Protein AF-A0A522KDP3-F1 (afdb_monomer_lite)

Foldseek 3Di:
DDDDDDDDDDDDPPPPDPPDPDDQDPFDWDWDQDPVRFIKIWGDSDLFWIWIAGPNDTDIWGWDDDPDDTWTDDDDDID

pLDDT: mean 85.73, std 15.58, range [46.25, 98.5]

Sequence (79 aa):
MKPPRTLLIIPALLLAGCQTPAPGMTAKTFSYRCDDGRSVQASYPDADTAVLTLDGHAHRLHIARSADGARYVGDTWQW

Radius of gyration: 24.05 Å; chains: 1; bounding box: 70×44×43 Å

Secondary structure (DSSP, 8-state):
-------------------PPPP---PPEEEEE-TTS-EEEEEEEETTEEEEEETTEEEEEEEE--SSS-EEEETTEE-

Structure (mmCIF, N/CA/C/O backbone):
data_AF-A0A522KDP3-F1
#
_entry.id   AF-A0A522KDP3-F1
#
loop_
_atom_site.group_PDB
_atom_site.id
_atom_site.type_symbol
_atom_site.label_atom_id
_atom_site.label_alt_id
_atom_site.label_comp_id
_atom_site.label_asym_id
_atom_site.label_entity_id
_atom_site.label_seq_id
_atom_site.pdbx_PDB_ins_code
_atom_site.Cartn_x
_atom_site.Cartn_y
_atom_site.Cartn_z
_atom_site.occupancy
_atom_site.B_iso_or_equiv
_atom_site.auth_seq_id
_atom_site.auth_comp_id
_atom_site.auth_asym_id
_atom_site.auth_atom_id
_atom_site.pdbx_PDB_model_num
ATOM 1 N N . MET A 1 1 ? 52.793 -36.607 -31.033 1.00 46.25 1 MET A N 1
ATOM 2 C CA . MET A 1 1 ? 53.301 -35.849 -29.867 1.00 46.25 1 MET A CA 1
ATOM 3 C C . MET A 1 1 ? 52.340 -34.685 -29.631 1.00 46.25 1 MET A C 1
ATOM 5 O O . MET A 1 1 ? 52.154 -33.899 -30.548 1.00 46.25 1 MET A O 1
ATOM 9 N N . LYS A 1 2 ? 51.614 -34.661 -28.504 1.00 50.47 2 LYS A N 1
ATOM 10 C CA . LYS A 1 2 ? 50.494 -33.735 -28.217 1.00 50.47 2 LYS A CA 1
ATOM 11 C C . LYS A 1 2 ? 50.912 -32.784 -27.084 1.00 50.47 2 LYS A C 1
ATOM 13 O O . LYS A 1 2 ? 51.463 -33.294 -26.109 1.00 50.47 2 LYS A O 1
ATOM 18 N N . PRO A 1 3 ? 50.718 -31.455 -27.190 1.00 56.59 3 PRO A N 1
ATOM 19 C CA . PRO A 1 3 ? 51.235 -30.527 -26.190 1.00 56.59 3 PRO A CA 1
ATOM 20 C C . PRO A 1 3 ? 50.443 -30.627 -24.873 1.00 56.59 3 PRO A C 1
ATOM 22 O O . PRO A 1 3 ? 49.245 -30.936 -24.898 1.00 56.59 3 PRO A O 1
ATOM 25 N N . PRO A 1 4 ? 51.102 -30.392 -23.725 1.00 58.44 4 PRO A N 1
ATOM 26 C CA . PRO A 1 4 ? 50.500 -30.551 -22.410 1.00 58.44 4 PRO A CA 1
ATOM 27 C C . PRO A 1 4 ? 49.483 -29.436 -22.131 1.00 58.44 4 PRO A C 1
ATOM 29 O O . PRO A 1 4 ? 49.732 -28.256 -22.370 1.00 58.44 4 PRO A O 1
ATOM 32 N N . ARG A 1 5 ? 48.313 -29.829 -21.615 1.00 65.88 5 ARG A N 1
ATOM 33 C CA . ARG A 1 5 ? 47.266 -28.926 -21.121 1.00 65.88 5 ARG A CA 1
ATOM 34 C C . ARG A 1 5 ? 47.729 -28.291 -19.807 1.00 65.88 5 ARG A C 1
ATOM 36 O O . ARG A 1 5 ? 47.553 -28.878 -18.743 1.00 65.88 5 ARG A O 1
ATOM 43 N N . THR A 1 6 ? 48.309 -27.100 -19.891 1.00 65.50 6 THR A N 1
ATOM 44 C CA . THR A 1 6 ? 48.611 -26.250 -18.734 1.00 65.50 6 THR A CA 1
ATOM 45 C C . THR A 1 6 ? 47.305 -25.720 -18.138 1.00 65.50 6 THR A C 1
ATOM 47 O O . THR A 1 6 ? 46.603 -24.928 -18.763 1.00 65.50 6 THR A O 1
ATOM 50 N N . LEU A 1 7 ? 46.963 -26.192 -16.938 1.00 64.50 7 LEU A N 1
ATOM 51 C CA . LEU A 1 7 ? 45.825 -25.724 -16.149 1.00 64.50 7 LEU A CA 1
ATOM 52 C C . LEU A 1 7 ? 46.216 -24.403 -15.465 1.00 64.50 7 LEU A C 1
ATOM 54 O O . LEU A 1 7 ? 47.009 -24.397 -14.527 1.00 64.50 7 LEU A O 1
ATOM 58 N N . LEU A 1 8 ? 45.699 -23.282 -15.968 1.00 61.91 8 LEU A N 1
ATOM 59 C CA . LEU A 1 8 ? 45.922 -21.953 -15.400 1.00 61.91 8 LEU A CA 1
ATOM 60 C C . LEU A 1 8 ? 44.972 -21.764 -14.205 1.00 61.91 8 LEU A C 1
ATOM 62 O O . LEU A 1 8 ? 43.763 -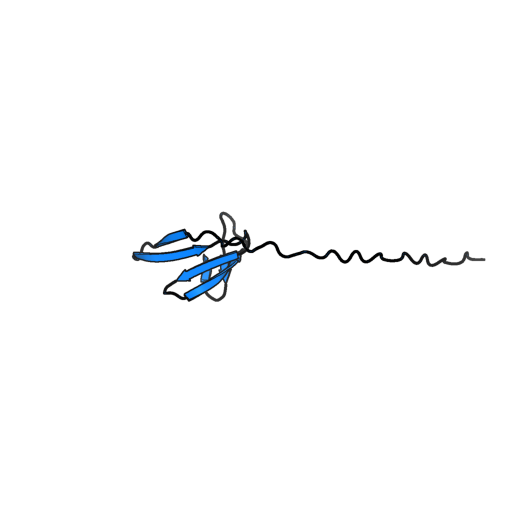21.625 -14.384 1.00 61.91 8 LEU A O 1
ATOM 66 N N . ILE A 1 9 ? 45.506 -21.810 -12.984 1.00 63.50 9 ILE A N 1
ATOM 67 C CA . ILE A 1 9 ? 44.742 -21.558 -11.755 1.00 63.50 9 ILE A CA 1
ATOM 68 C C . ILE A 1 9 ? 44.684 -20.041 -11.550 1.00 63.50 9 ILE A C 1
ATOM 70 O O . ILE A 1 9 ? 45.682 -19.418 -11.195 1.00 63.50 9 ILE A O 1
ATOM 74 N N . ILE A 1 10 ? 43.519 -19.447 -11.806 1.00 69.25 10 ILE A N 1
ATOM 75 C CA . ILE A 1 10 ? 43.234 -18.041 -11.502 1.00 69.25 10 ILE A CA 1
ATOM 76 C C . ILE A 1 10 ? 42.814 -17.971 -10.026 1.00 69.25 10 ILE A C 1
ATOM 78 O O . ILE A 1 10 ? 41.819 -18.605 -9.664 1.00 69.25 10 ILE A O 1
ATOM 82 N N . PRO A 1 11 ? 43.527 -17.238 -9.154 1.00 61.25 11 PRO A N 1
ATOM 83 C CA . PRO A 1 11 ? 43.099 -17.068 -7.776 1.00 61.25 11 PRO A CA 1
ATOM 84 C C . PRO A 1 11 ? 41.900 -16.115 -7.758 1.00 61.25 11 PRO A C 1
ATOM 86 O O . PRO A 1 11 ? 42.009 -14.946 -8.126 1.00 61.25 11 PRO A O 1
ATOM 89 N N . ALA A 1 12 ? 40.737 -16.623 -7.351 1.00 65.56 12 ALA A N 1
ATOM 90 C CA . ALA A 1 12 ? 39.561 -15.804 -7.101 1.00 65.56 12 ALA A CA 1
ATOM 91 C C . ALA A 1 12 ? 39.806 -14.961 -5.839 1.00 65.56 12 ALA A C 1
ATOM 93 O O . ALA A 1 12 ? 39.721 -15.453 -4.714 1.00 65.56 12 ALA A O 1
ATOM 94 N N . LEU A 1 13 ? 40.156 -13.691 -6.039 1.00 67.00 13 LEU A N 1
ATOM 95 C CA . LEU A 1 13 ? 40.263 -12.697 -4.979 1.00 67.00 13 LEU A CA 1
ATOM 96 C C . LEU A 1 13 ? 38.843 -12.381 -4.483 1.00 67.00 13 LEU A C 1
ATOM 98 O O . LEU A 1 13 ? 38.097 -11.640 -5.120 1.00 67.00 13 LEU A O 1
ATOM 102 N N . LEU A 1 14 ? 38.444 -12.998 -3.372 1.00 68.38 14 LEU A N 1
ATOM 103 C CA . LEU A 1 14 ? 37.165 -12.740 -2.713 1.00 68.38 14 LEU A CA 1
ATOM 104 C C . LEU A 1 14 ? 37.226 -11.362 -2.041 1.00 68.38 14 LEU A C 1
ATOM 106 O O . LEU A 1 14 ? 37.687 -11.233 -0.908 1.00 68.38 14 LEU A O 1
ATOM 110 N N . LEU A 1 15 ? 36.771 -10.318 -2.739 1.00 64.00 15 LEU A N 1
ATOM 111 C CA . LEU A 1 15 ? 36.463 -9.037 -2.107 1.00 64.00 15 LEU A CA 1
ATOM 112 C C . LEU A 1 15 ? 35.211 -9.220 -1.239 1.00 64.00 15 LEU A C 1
ATOM 114 O O . LEU A 1 15 ? 34.084 -9.092 -1.712 1.00 64.00 15 LEU A O 1
ATOM 118 N N . ALA A 1 16 ? 35.415 -9.524 0.041 1.00 71.88 16 ALA A N 1
ATOM 119 C CA . ALA A 1 16 ? 34.380 -9.412 1.060 1.00 71.88 16 ALA A CA 1
ATOM 120 C C . ALA A 1 16 ? 34.111 -7.921 1.321 1.00 71.88 16 ALA A C 1
ATOM 122 O O . ALA A 1 16 ? 34.734 -7.297 2.179 1.00 71.88 16 ALA A O 1
ATOM 123 N N . GLY A 1 17 ? 33.224 -7.321 0.528 1.00 71.31 17 GLY A N 1
ATOM 124 C CA . GLY A 1 17 ? 32.670 -6.009 0.841 1.00 71.31 17 GLY A CA 1
ATOM 125 C C . GLY A 1 17 ? 31.753 -6.126 2.057 1.00 71.31 17 GLY A C 1
ATOM 126 O O . GLY A 1 17 ? 30.796 -6.892 2.031 1.00 71.31 17 GLY A O 1
ATOM 12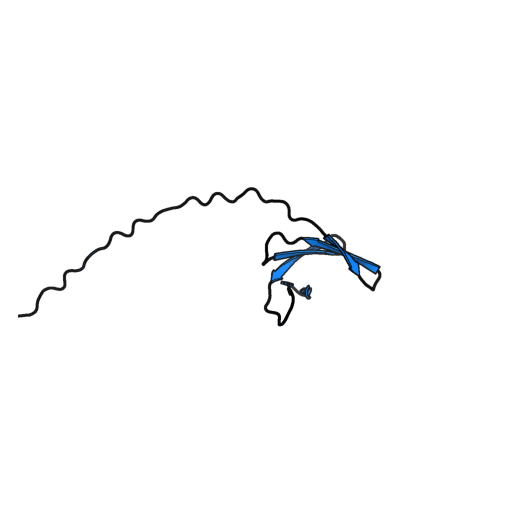7 N N . CYS A 1 18 ? 32.028 -5.384 3.128 1.00 68.62 18 CYS A N 1
ATOM 128 C CA . CYS A 1 18 ? 31.043 -5.161 4.182 1.00 68.62 18 CYS A CA 1
ATOM 129 C C . CYS A 1 18 ? 30.017 -4.144 3.669 1.00 68.62 18 CYS A C 1
ATOM 131 O O . CYS A 1 18 ? 30.269 -2.941 3.723 1.00 68.62 18 CYS A O 1
ATOM 133 N N . GLN A 1 19 ? 28.862 -4.596 3.174 1.00 73.12 19 GLN A N 1
ATOM 134 C CA . GLN A 1 19 ? 27.715 -3.701 3.041 1.00 73.12 19 GLN A CA 1
ATOM 135 C C . GLN A 1 19 ? 27.140 -3.398 4.432 1.00 73.12 19 GLN A C 1
ATOM 137 O O . GLN A 1 19 ? 26.451 -4.218 5.034 1.00 73.12 19 GLN A O 1
ATOM 142 N N . THR A 1 20 ? 27.430 -2.214 4.969 1.00 72.00 20 THR A N 1
ATOM 143 C CA . THR A 1 20 ? 26.719 -1.713 6.150 1.00 72.00 20 THR A CA 1
ATOM 144 C C . THR A 1 20 ? 25.284 -1.387 5.726 1.00 72.00 20 THR A C 1
ATOM 146 O O . THR A 1 20 ? 25.115 -0.561 4.824 1.00 72.00 20 THR A O 1
ATOM 149 N N . PRO A 1 21 ? 24.243 -2.009 6.314 1.00 60.66 21 PRO A N 1
ATOM 150 C CA . PRO A 1 21 ? 22.870 -1.622 6.022 1.00 60.66 21 PRO A CA 1
ATOM 151 C C . PRO A 1 21 ? 22.686 -0.152 6.404 1.00 60.66 21 PRO A C 1
ATOM 153 O O . PRO A 1 21 ? 23.034 0.263 7.512 1.00 60.66 21 PRO A O 1
ATOM 156 N N . ALA A 1 22 ? 22.192 0.648 5.460 1.00 68.00 22 ALA A N 1
ATOM 157 C CA . ALA A 1 22 ? 21.893 2.049 5.715 1.00 68.00 22 ALA A CA 1
ATOM 158 C C . ALA A 1 22 ? 20.881 2.161 6.874 1.00 68.00 22 ALA A C 1
ATOM 160 O O . ALA A 1 22 ? 20.011 1.291 6.999 1.00 68.00 22 ALA A O 1
ATOM 161 N N . PRO A 1 23 ? 20.963 3.210 7.716 1.00 58.06 23 PRO A N 1
ATOM 162 C CA . PRO A 1 23 ? 19.944 3.474 8.723 1.00 58.06 23 PRO A CA 1
ATOM 163 C C . PRO A 1 23 ? 18.576 3.505 8.044 1.00 58.06 23 PRO A C 1
ATOM 165 O O . PRO A 1 23 ? 18.390 4.235 7.068 1.00 58.06 23 PRO A O 1
ATOM 168 N N . GLY A 1 24 ? 17.644 2.682 8.526 1.00 61.25 24 GLY A N 1
ATOM 169 C CA . GLY A 1 24 ? 16.313 2.580 7.942 1.00 61.25 24 GLY A CA 1
ATOM 170 C C . GLY A 1 24 ? 15.610 3.928 8.022 1.00 61.25 24 GLY A C 1
ATOM 171 O O . GLY A 1 24 ? 15.209 4.352 9.104 1.00 61.25 24 GLY A O 1
ATOM 172 N N . MET A 1 25 ? 15.472 4.619 6.889 1.00 64.75 25 MET A N 1
ATOM 173 C CA . MET A 1 25 ? 14.547 5.742 6.799 1.00 64.75 25 MET A CA 1
ATOM 174 C C . MET A 1 25 ? 13.155 5.177 7.050 1.00 64.75 25 MET A C 1
ATOM 176 O O . MET A 1 25 ? 12.685 4.329 6.292 1.00 64.75 25 MET A O 1
ATOM 180 N N . THR A 1 26 ? 12.506 5.610 8.130 1.00 74.06 26 THR A N 1
ATOM 181 C CA . THR A 1 26 ? 11.108 5.257 8.371 1.00 74.06 26 THR A CA 1
ATOM 182 C C . THR A 1 26 ? 10.300 5.726 7.170 1.00 74.06 26 THR A C 1
ATOM 184 O O . THR A 1 26 ? 10.249 6.922 6.874 1.00 74.06 26 THR A O 1
ATOM 187 N N . ALA A 1 27 ? 9.712 4.772 6.452 1.00 87.62 27 ALA A N 1
ATOM 188 C CA . ALA A 1 27 ? 8.910 5.047 5.276 1.00 87.62 27 ALA A CA 1
ATOM 189 C C . ALA A 1 27 ? 7.781 6.021 5.629 1.00 87.62 27 ALA A C 1
ATOM 191 O O . ALA A 1 27 ? 7.141 5.890 6.675 1.00 87.62 27 ALA A O 1
ATOM 192 N N . LYS A 1 28 ? 7.518 6.995 4.754 1.00 95.12 28 LYS A N 1
ATOM 193 C CA . LYS A 1 28 ? 6.374 7.891 4.929 1.00 95.12 28 LYS A CA 1
ATOM 194 C C . LYS A 1 28 ? 5.081 7.071 4.902 1.00 95.12 28 LYS A C 1
ATOM 196 O O . LYS A 1 28 ? 4.869 6.278 3.984 1.00 95.12 28 LYS A O 1
ATOM 201 N N . THR A 1 29 ? 4.206 7.327 5.870 1.00 96.69 29 THR A N 1
ATOM 202 C CA . THR A 1 29 ? 2.855 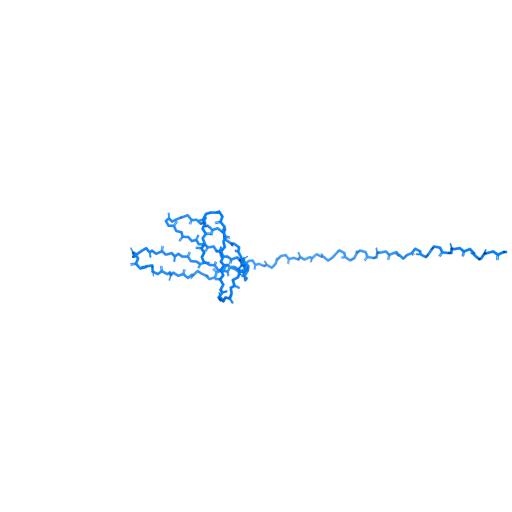6.763 5.911 1.00 96.69 29 THR A CA 1
ATOM 203 C C . THR A 1 29 ? 1.859 7.705 5.241 1.00 96.69 29 THR A C 1
ATOM 205 O O . THR A 1 29 ? 1.880 8.920 5.455 1.00 96.69 29 THR A O 1
ATOM 208 N N . PHE A 1 30 ? 0.973 7.134 4.435 1.00 97.62 30 PHE A N 1
ATOM 209 C CA . PHE A 1 30 ? -0.123 7.797 3.741 1.00 97.62 30 PHE A CA 1
ATOM 210 C C . PHE A 1 30 ? -1.449 7.248 4.261 1.00 97.62 30 PHE A C 1
ATOM 212 O O . PHE A 1 30 ? -1.579 6.040 4.440 1.00 97.62 30 PHE A O 1
ATOM 219 N N . SER A 1 31 ? -2.434 8.119 4.468 1.00 97.50 31 SER A N 1
ATOM 220 C CA . SER A 1 31 ? -3.779 7.728 4.901 1.00 97.50 31 SER A CA 1
ATOM 221 C C . SER A 1 31 ? -4.767 7.895 3.754 1.00 97.50 31 SER A C 1
ATOM 223 O O . SER A 1 31 ? -4.881 8.981 3.187 1.00 97.50 31 SER A O 1
ATOM 225 N N . TYR A 1 32 ? -5.508 6.835 3.452 1.00 97.06 32 TYR A N 1
ATOM 226 C CA . TYR A 1 32 ? -6.551 6.794 2.433 1.00 97.06 32 TYR A CA 1
ATOM 227 C C . TYR A 1 32 ? -7.916 6.641 3.099 1.00 97.06 32 TYR A C 1
ATOM 229 O O . TYR A 1 32 ? -8.048 5.979 4.132 1.00 97.06 32 TYR A O 1
ATOM 237 N N . ARG A 1 33 ? -8.939 7.253 2.501 1.00 97.00 33 ARG A N 1
ATOM 238 C CA . ARG A 1 33 ? -10.343 7.014 2.841 1.00 97.00 33 ARG A CA 1
ATOM 239 C C . ARG A 1 33 ? -10.954 6.193 1.712 1.00 97.00 33 ARG A C 1
ATOM 241 O O . ARG A 1 33 ? -10.926 6.628 0.565 1.00 97.00 33 ARG A O 1
ATOM 248 N N . CYS A 1 34 ? -11.446 5.010 2.044 1.00 95.06 34 CYS A N 1
ATOM 249 C CA . CYS A 1 34 ? -12.144 4.132 1.118 1.00 95.06 34 CYS A CA 1
ATOM 250 C C . CYS A 1 34 ? -13.594 4.590 0.932 1.00 95.06 34 CYS A C 1
ATOM 252 O O . CYS A 1 34 ? -14.136 5.329 1.757 1.00 95.06 34 CYS A O 1
ATOM 254 N N . ASP A 1 35 ? -14.219 4.114 -0.141 1.00 97.44 35 ASP A N 1
ATOM 255 C CA . ASP A 1 35 ? -15.593 4.473 -0.512 1.00 97.44 35 ASP A CA 1
ATOM 256 C C . ASP A 1 35 ? -16.628 3.995 0.526 1.00 97.44 35 ASP A C 1
ATOM 258 O O . ASP A 1 35 ? -17.638 4.644 0.773 1.00 97.44 35 ASP A O 1
ATOM 262 N N . ASP A 1 36 ? -16.321 2.900 1.227 1.00 95.81 36 ASP A N 1
ATOM 263 C CA . ASP A 1 36 ? -17.103 2.378 2.355 1.00 95.81 36 ASP A CA 1
ATOM 264 C C . ASP A 1 36 ? -16.845 3.115 3.687 1.00 95.81 36 ASP A C 1
ATOM 266 O O . ASP A 1 36 ? -17.307 2.694 4.748 1.00 95.81 36 ASP A O 1
ATOM 270 N N . GLY A 1 37 ? -16.083 4.209 3.650 1.00 95.69 37 GLY A N 1
AT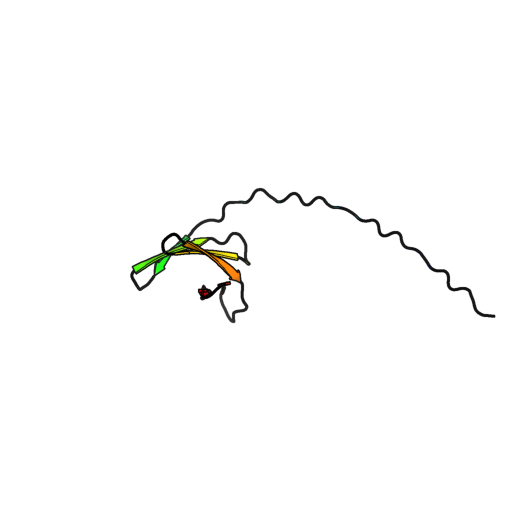OM 271 C CA . GLY A 1 37 ? -15.753 5.028 4.808 1.00 95.69 37 GLY A CA 1
ATOM 272 C C . GLY A 1 37 ? -14.580 4.519 5.645 1.00 95.69 37 GLY A C 1
ATOM 273 O O . GLY A 1 37 ? -14.139 5.246 6.543 1.00 95.69 37 GLY A O 1
ATOM 274 N N . ARG A 1 38 ? -14.011 3.337 5.370 1.00 94.38 38 ARG A N 1
ATOM 275 C CA . ARG A 1 38 ? -12.837 2.842 6.110 1.00 94.38 38 ARG A CA 1
ATOM 276 C C . ARG A 1 38 ? -11.598 3.691 5.848 1.00 94.38 38 ARG A C 1
ATOM 278 O O . ARG A 1 38 ? -11.455 4.323 4.802 1.00 94.38 38 ARG A O 1
ATOM 285 N N . SER A 1 39 ? -10.690 3.708 6.820 1.00 95.69 39 SER A N 1
ATOM 286 C CA . SER A 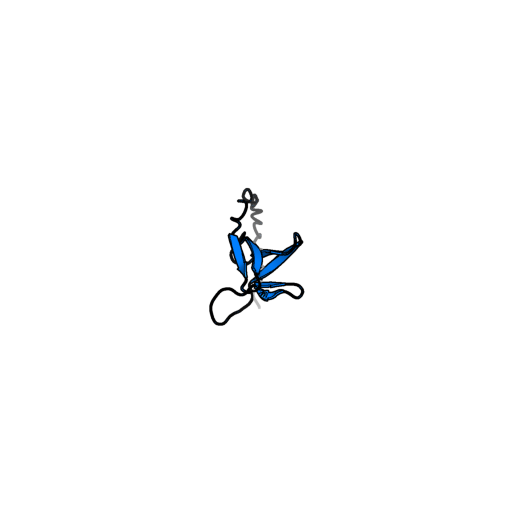1 39 ? -9.358 4.290 6.659 1.00 95.69 39 SER A CA 1
ATOM 287 C C . SER A 1 39 ? -8.312 3.200 6.515 1.00 95.69 39 SER A C 1
ATOM 289 O O . SER A 1 39 ? -8.244 2.302 7.347 1.00 95.69 39 SER A O 1
ATOM 291 N N . VAL A 1 40 ? -7.463 3.332 5.501 1.00 96.75 40 VAL A N 1
ATOM 292 C CA . VAL A 1 40 ? -6.296 2.470 5.300 1.00 96.75 40 VAL A CA 1
ATOM 293 C C . VAL A 1 40 ? -5.052 3.334 5.383 1.00 96.75 40 VAL A C 1
ATOM 295 O O . VAL A 1 40 ? -4.988 4.396 4.763 1.00 96.75 40 VAL A O 1
ATOM 298 N N . GLN A 1 41 ? -4.063 2.894 6.152 1.00 97.94 41 GLN A N 1
ATOM 299 C CA . GLN A 1 41 ? -2.737 3.503 6.130 1.00 97.94 41 GLN A CA 1
ATOM 300 C C . GLN A 1 41 ? -1.817 2.649 5.266 1.00 97.94 41 GLN A C 1
ATOM 302 O O . GLN A 1 41 ? -1.830 1.432 5.400 1.00 97.94 41 GLN A O 1
ATOM 307 N N . ALA A 1 42 ? -1.018 3.263 4.401 1.00 97.69 42 ALA A N 1
ATOM 308 C CA . ALA A 1 42 ? -0.020 2.567 3.600 1.00 97.69 42 ALA A CA 1
ATOM 309 C C . ALA A 1 42 ? 1.341 3.241 3.749 1.00 97.69 42 ALA A C 1
ATOM 311 O O . ALA A 1 42 ? 1.436 4.466 3.811 1.00 97.69 42 ALA A O 1
ATOM 312 N N . SER A 1 43 ? 2.402 2.448 3.766 1.00 97.69 43 SER A N 1
ATOM 313 C CA . SER A 1 43 ? 3.772 2.936 3.641 1.00 97.69 43 SER A CA 1
ATOM 314 C C . SER A 1 43 ? 4.512 2.128 2.584 1.00 97.69 43 SER A C 1
ATOM 316 O O . SER A 1 43 ? 4.213 0.951 2.374 1.00 97.69 43 SER A O 1
ATOM 318 N N . TYR A 1 44 ? 5.473 2.774 1.928 1.00 96.94 44 TYR A N 1
ATOM 319 C CA . TYR A 1 44 ? 6.273 2.185 0.855 1.00 96.94 44 TYR A CA 1
ATOM 320 C C . TYR A 1 44 ? 7.752 2.362 1.214 1.00 96.94 44 TYR A C 1
ATOM 322 O O . TYR A 1 44 ? 8.328 3.413 0.923 1.00 96.94 44 TYR A O 1
ATOM 330 N N . PRO A 1 45 ? 8.351 1.408 1.953 1.00 95.88 45 PRO A N 1
ATOM 331 C CA . PRO A 1 45 ? 9.760 1.483 2.351 1.00 95.88 45 PRO A CA 1
ATOM 332 C C . PRO A 1 45 ? 10.731 1.440 1.172 1.00 95.88 45 PRO A C 1
ATOM 334 O O . PRO A 1 45 ? 11.820 2.002 1.246 1.00 95.88 45 PRO A O 1
ATOM 337 N N . ASP A 1 46 ? 10.318 0.786 0.093 1.00 95.31 46 ASP A N 1
ATOM 338 C CA . ASP A 1 46 ? 11.033 0.651 -1.166 1.00 95.31 46 ASP A CA 1
ATOM 339 C C . ASP A 1 46 ? 10.012 0.447 -2.303 1.00 95.31 46 ASP A C 1
ATOM 341 O O . ASP A 1 46 ? 8.802 0.437 -2.069 1.00 95.31 46 ASP A O 1
ATOM 345 N N . ALA A 1 47 ? 10.487 0.326 -3.545 1.00 95.25 47 ALA A N 1
ATOM 346 C CA . ALA A 1 47 ? 9.616 0.157 -4.710 1.00 95.25 47 ALA A CA 1
ATOM 347 C C . ALA A 1 47 ? 8.875 -1.192 -4.723 1.00 95.25 47 ALA A C 1
ATOM 349 O O . ALA A 1 47 ? 7.795 -1.294 -5.309 1.00 95.25 47 ALA A O 1
ATOM 350 N N . ASP A 1 48 ? 9.429 -2.200 -4.048 1.00 97.44 48 ASP A N 1
ATOM 351 C CA . ASP A 1 48 ? 8.970 -3.585 -4.113 1.00 97.44 48 ASP A CA 1
ATOM 352 C C . ASP A 1 48 ? 8.053 -3.958 -2.944 1.00 97.44 48 ASP A C 1
ATOM 354 O O . ASP A 1 48 ? 7.445 -5.028 -2.960 1.00 97.44 48 ASP A O 1
ATOM 358 N N . THR A 1 49 ? 7.914 -3.080 -1.949 1.00 97.75 49 THR A N 1
ATOM 359 C CA . THR A 1 49 ? 7.196 -3.342 -0.702 1.00 97.75 49 THR A CA 1
ATOM 360 C C . THR A 1 49 ? 6.112 -2.303 -0.447 1.00 97.75 49 THR A C 1
ATOM 362 O O . THR A 1 49 ? 6.389 -1.109 -0.346 1.00 97.75 49 THR A O 1
ATOM 365 N N . ALA A 1 50 ? 4.897 -2.777 -0.172 1.00 98.12 50 ALA A N 1
ATOM 366 C CA . ALA A 1 50 ? 3.861 -1.984 0.484 1.00 98.12 50 ALA A CA 1
ATOM 367 C C . ALA A 1 50 ? 3.544 -2.586 1.857 1.00 98.12 50 ALA A C 1
ATOM 369 O O . ALA A 1 50 ? 3.432 -3.802 2.002 1.00 98.12 50 ALA A O 1
ATOM 370 N N . VAL A 1 51 ? 3.394 -1.748 2.879 1.00 97.69 51 VAL A N 1
ATOM 371 C CA . VAL A 1 51 ? 2.884 -2.166 4.192 1.00 97.69 51 VAL A CA 1
ATOM 372 C C . VAL A 1 51 ? 1.575 -1.439 4.432 1.00 97.69 51 VAL A C 1
ATOM 374 O O . VAL A 1 51 ? 1.576 -0.216 4.584 1.00 97.69 51 VAL A O 1
ATOM 377 N N . LEU A 1 52 ? 0.475 -2.188 4.454 1.00 97.19 52 LEU A N 1
ATOM 378 C CA . LEU A 1 52 ? -0.847 -1.665 4.770 1.00 97.19 52 LEU A CA 1
ATOM 379 C C . LEU A 1 52 ? -1.164 -1.875 6.245 1.00 97.19 52 LEU A C 1
ATOM 381 O O . LEU A 1 52 ? -0.908 -2.952 6.767 1.00 97.19 52 LEU A O 1
ATOM 385 N N . THR A 1 53 ? -1.791 -0.900 6.888 1.00 96.81 53 THR A N 1
ATOM 386 C CA . THR A 1 53 ? -2.401 -1.064 8.207 1.00 96.81 53 THR A CA 1
ATOM 387 C C . THR A 1 53 ? -3.910 -0.911 8.073 1.00 96.81 53 THR A C 1
ATOM 389 O O . THR A 1 53 ? -4.399 0.187 7.786 1.00 96.81 53 THR A O 1
ATOM 392 N N . LEU A 1 54 ? -4.637 -2.011 8.282 1.00 92.50 54 LEU A N 1
ATOM 393 C CA . LEU A 1 54 ? -6.101 -2.078 8.300 1.00 92.50 54 LEU A CA 1
ATOM 394 C C . LEU A 1 54 ? -6.545 -2.602 9.660 1.00 92.50 54 LEU A C 1
ATOM 396 O O . LEU A 1 54 ? -6.005 -3.594 10.137 1.00 92.50 54 LEU A O 1
ATOM 400 N N . ASP A 1 55 ? -7.490 -1.918 10.303 1.00 90.62 55 ASP A N 1
ATOM 401 C CA . ASP A 1 55 ? -8.032 -2.315 11.612 1.00 90.62 55 ASP A CA 1
ATOM 402 C C . ASP A 1 55 ? -6.947 -2.584 12.681 1.00 90.62 55 ASP A C 1
ATOM 404 O O . ASP A 1 55 ? -7.098 -3.420 13.565 1.00 90.62 55 ASP A O 1
ATOM 408 N N . GLY A 1 56 ? -5.818 -1.868 12.593 1.00 90.69 56 GLY A N 1
ATOM 409 C CA . GLY A 1 56 ? -4.663 -2.022 13.487 1.00 90.69 56 GLY A CA 1
ATOM 410 C C . GLY A 1 56 ? -3.700 -3.160 13.121 1.00 90.69 56 GLY A C 1
ATOM 411 O O . GLY A 1 56 ? -2.650 -3.284 13.749 1.00 90.69 56 GLY A O 1
ATOM 412 N N . HIS A 1 57 ? -4.004 -3.949 12.091 1.00 94.06 57 HIS A N 1
ATOM 413 C CA . HIS A 1 57 ? -3.172 -5.049 11.613 1.00 94.06 57 HIS A CA 1
ATOM 414 C C . HIS A 1 57 ? -2.319 -4.628 10.420 1.00 94.06 57 HIS A C 1
ATOM 416 O O . HIS A 1 57 ? -2.823 -4.072 9.444 1.00 94.06 57 HIS A O 1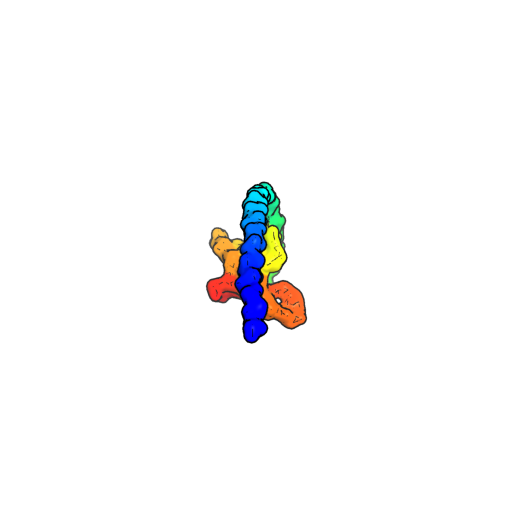
ATOM 422 N N . ALA A 1 58 ? -1.017 -4.903 10.507 1.00 95.62 58 ALA A N 1
ATOM 423 C CA . ALA A 1 58 ? -0.077 -4.650 9.427 1.00 95.62 58 ALA A CA 1
ATOM 424 C C . ALA A 1 58 ? -0.020 -5.844 8.461 1.00 95.62 58 ALA A C 1
ATOM 426 O O . ALA A 1 58 ? 0.237 -6.974 8.873 1.00 95.62 58 ALA A O 1
ATOM 427 N N . HIS A 1 59 ? -0.185 -5.571 7.172 1.00 97.00 59 HIS A N 1
ATOM 428 C CA . HIS A 1 59 ? -0.076 -6.520 6.074 1.00 97.00 59 HIS A CA 1
ATOM 429 C C . HIS A 1 59 ? 1.069 -6.087 5.166 1.00 97.00 59 HIS A C 1
ATOM 431 O O . HIS A 1 59 ? 1.019 -5.022 4.547 1.00 97.00 59 HIS A O 1
ATOM 437 N N . ARG A 1 60 ? 2.125 -6.900 5.105 1.00 97.44 60 ARG A N 1
ATOM 438 C CA . ARG A 1 60 ? 3.264 -6.657 4.218 1.00 97.44 60 ARG A CA 1
ATOM 439 C C . ARG A 1 60 ? 3.011 -7.339 2.877 1.00 97.44 60 ARG A C 1
ATOM 441 O O . ARG A 1 60 ? 2.857 -8.553 2.816 1.00 97.44 60 ARG A O 1
ATOM 448 N N . LEU A 1 61 ? 3.012 -6.548 1.815 1.00 98.50 61 LEU A N 1
ATOM 449 C CA . LEU A 1 61 ? 2.773 -6.960 0.439 1.00 98.50 61 LEU A CA 1
ATOM 450 C C . LEU A 1 61 ? 4.040 -6.745 -0.396 1.00 98.50 61 LEU A C 1
ATOM 452 O O . LEU A 1 61 ? 4.877 -5.902 -0.062 1.00 98.50 61 LEU A O 1
ATOM 456 N N . HIS A 1 62 ? 4.163 -7.487 -1.494 1.00 98.38 62 HIS A N 1
ATOM 457 C CA . HIS A 1 62 ? 5.247 -7.352 -2.465 1.00 98.38 62 HIS A CA 1
ATOM 458 C C . HIS A 1 62 ? 4.710 -6.954 -3.840 1.00 98.38 62 HIS A C 1
ATOM 460 O O . HIS A 1 62 ? 3.586 -7.311 -4.192 1.00 98.38 62 HIS A O 1
ATOM 466 N N . ILE A 1 63 ? 5.504 -6.228 -4.627 1.00 98.31 63 ILE A N 1
ATOM 467 C CA . ILE A 1 63 ? 5.121 -5.816 -5.978 1.00 98.31 63 ILE A CA 1
ATOM 468 C C . ILE A 1 63 ? 4.899 -7.045 -6.873 1.00 98.31 63 ILE A C 1
ATOM 470 O O . ILE A 1 63 ? 5.666 -8.009 -6.868 1.00 98.31 63 ILE A O 1
ATOM 474 N N . ALA A 1 64 ? 3.843 -7.002 -7.674 1.00 98.38 64 ALA A N 1
ATOM 475 C CA . ALA A 1 64 ? 3.511 -7.994 -8.677 1.00 98.38 64 ALA A CA 1
ATOM 476 C C . ALA A 1 64 ? 3.307 -7.329 -10.037 1.00 98.38 64 ALA A C 1
ATOM 478 O O . ALA A 1 64 ? 2.910 -6.172 -10.148 1.00 98.38 64 ALA A O 1
ATOM 479 N N . ARG A 1 65 ? 3.545 -8.099 -11.104 1.00 97.94 65 ARG A N 1
ATOM 480 C CA . ARG A 1 65 ? 3.385 -7.622 -12.481 1.00 97.94 65 ARG A CA 1
ATOM 481 C C . ARG A 1 65 ? 1.949 -7.143 -12.734 1.00 97.94 65 ARG A C 1
ATOM 483 O O . ARG A 1 65 ? 1.001 -7.925 -12.617 1.00 97.94 65 ARG A O 1
ATOM 490 N N . SER A 1 66 ? 1.823 -5.897 -13.169 1.00 97.75 66 SER A N 1
ATOM 491 C CA . SER A 1 66 ? 0.603 -5.226 -13.631 1.00 97.75 66 SER A CA 1
ATOM 492 C C . SER A 1 66 ? 0.794 -4.715 -15.064 1.00 97.75 66 SER A C 1
ATOM 494 O O . SER A 1 66 ? 1.918 -4.635 -15.561 1.00 97.75 66 SER A O 1
ATOM 496 N N . ALA A 1 67 ? -0.311 -4.426 -15.757 1.00 97.12 67 ALA A N 1
ATOM 497 C CA . ALA A 1 67 ? -0.263 -3.789 -17.075 1.00 97.12 67 ALA A CA 1
ATOM 498 C C . ALA A 1 67 ? -0.003 -2.276 -16.967 1.00 97.12 67 ALA A C 1
ATOM 500 O O . ALA A 1 67 ? 0.701 -1.718 -17.800 1.00 97.12 67 ALA A O 1
ATOM 501 N N . ASP A 1 68 ? -0.552 -1.644 -15.930 1.00 96.81 68 ASP A N 1
ATOM 502 C CA . ASP A 1 68 ? -0.351 -0.241 -15.584 1.00 96.81 68 ASP A CA 1
ATOM 503 C C . ASP A 1 68 ? -0.434 -0.079 -14.058 1.00 96.81 68 ASP A C 1
ATOM 505 O O . ASP A 1 68 ? -1.025 -0.919 -13.368 1.00 96.81 68 ASP A O 1
ATOM 509 N N . GLY A 1 69 ? 0.175 0.985 -13.541 1.00 95.88 69 GLY A N 1
ATOM 510 C CA . GLY A 1 69 ? 0.260 1.277 -12.113 1.00 95.88 69 GLY A CA 1
ATOM 511 C C . GLY A 1 69 ? 1.084 0.262 -11.314 1.00 95.88 69 GLY A C 1
ATOM 512 O O . GLY A 1 69 ? 1.688 -0.666 -11.857 1.00 95.88 69 GLY A O 1
ATOM 513 N N . ALA A 1 70 ? 1.106 0.440 -9.994 1.00 97.75 70 ALA A N 1
ATOM 514 C CA . ALA A 1 70 ? 1.764 -0.472 -9.064 1.00 97.75 70 ALA A CA 1
ATOM 515 C C . ALA A 1 70 ? 0.721 -1.386 -8.416 1.00 97.75 70 ALA A C 1
ATOM 517 O O . ALA A 1 70 ? -0.251 -0.894 -7.851 1.00 97.75 70 ALA A O 1
ATOM 518 N N . ARG A 1 71 ? 0.931 -2.703 -8.503 1.00 98.44 71 ARG A N 1
ATOM 519 C CA . ARG A 1 71 ? 0.094 -3.706 -7.839 1.00 98.44 71 ARG A CA 1
ATOM 520 C C . ARG A 1 71 ? 0.931 -4.459 -6.825 1.00 98.44 71 ARG A C 1
ATOM 522 O O . ARG A 1 71 ? 1.918 -5.077 -7.208 1.00 98.44 71 ARG A O 1
ATOM 529 N N . TYR A 1 72 ? 0.514 -4.468 -5.569 1.00 98.50 72 TYR A N 1
ATOM 530 C CA . TYR A 1 72 ? 1.160 -5.215 -4.498 1.00 98.50 72 TYR A CA 1
ATOM 531 C C . TYR A 1 72 ? 0.249 -6.351 -4.024 1.00 98.50 72 TYR A C 1
ATOM 533 O O . TYR A 1 72 ? -0.961 -6.184 -3.906 1.00 98.50 72 TYR A O 1
ATOM 541 N N . VAL A 1 73 ? 0.810 -7.529 -3.760 1.00 98.38 73 VAL A N 1
ATOM 542 C CA . VAL A 1 73 ? 0.063 -8.722 -3.329 1.00 98.38 73 VAL A CA 1
ATOM 543 C C . VAL A 1 73 ? 0.736 -9.394 -2.133 1.00 98.38 73 VAL A C 1
ATOM 545 O O . VAL A 1 73 ? 1.942 -9.262 -1.925 1.00 98.38 73 VAL A O 1
ATOM 548 N N . GLY A 1 74 ? -0.031 -10.125 -1.331 1.00 96.44 74 GLY A N 1
ATOM 549 C CA . GLY A 1 74 ? 0.475 -10.873 -0.177 1.00 96.44 74 GLY A CA 1
ATOM 550 C C . GLY A 1 74 ? -0.665 -11.498 0.617 1.00 96.44 74 GLY A C 1
ATOM 551 O O . GLY A 1 74 ? -1.743 -10.918 0.686 1.00 96.44 74 GLY A O 1
ATOM 552 N N . ASP A 1 75 ? -0.447 -12.682 1.193 1.00 89.38 75 ASP A N 1
ATOM 553 C CA . ASP A 1 75 ? -1.496 -13.505 1.811 1.00 89.38 75 ASP A CA 1
ATOM 554 C C . ASP A 1 75 ? -2.754 -13.598 0.919 1.00 89.38 75 ASP A C 1
ATOM 556 O O . ASP A 1 75 ? -2.707 -14.157 -0.177 1.00 89.38 75 ASP A O 1
ATOM 560 N N . THR A 1 76 ? -3.871 -13.021 1.373 1.00 94.12 76 THR A N 1
ATOM 561 C CA . THR A 1 76 ? -5.152 -12.915 0.657 1.00 94.12 76 THR A CA 1
ATOM 562 C C . THR A 1 76 ? -5.471 -11.482 0.212 1.00 94.12 76 THR A C 1
ATOM 564 O O . THR A 1 76 ? -6.612 -11.187 -0.139 1.00 94.12 76 THR A O 1
ATOM 567 N N . TRP A 1 77 ? -4.496 -10.574 0.265 1.00 95.69 77 TRP A N 1
ATOM 568 C CA . TRP A 1 77 ? -4.650 -9.149 -0.012 1.00 95.69 77 TRP A CA 1
ATOM 569 C C . TRP A 1 77 ? -4.031 -8.752 -1.353 1.00 95.69 77 TRP A C 1
ATOM 571 O O . TRP A 1 77 ? -2.993 -9.269 -1.775 1.00 95.69 77 TRP A O 1
ATOM 581 N N . GLN A 1 78 ? -4.663 -7.771 -1.993 1.00 96.44 78 GLN A N 1
ATOM 582 C CA . GLN A 1 78 ? -4.123 -7.043 -3.133 1.00 96.44 78 GLN A CA 1
ATOM 583 C C . GLN A 1 78 ? -4.357 -5.549 -2.920 1.00 96.44 78 GLN A C 1
ATOM 585 O O . GLN A 1 78 ? -5.435 -5.148 -2.479 1.00 96.44 78 GLN A O 1
ATOM 590 N N . TRP A 1 79 ? -3.344 -4.762 -3.260 1.00 96.88 79 TRP A N 1
ATOM 591 C CA . TRP A 1 79 ? -3.332 -3.308 -3.221 1.00 96.88 79 TRP A CA 1
ATOM 592 C C . TRP A 1 79 ? -2.924 -2.754 -4.577 1.00 96.88 79 TRP A C 1
ATOM 594 O O . TRP A 1 79 ? -1.910 -3.248 -5.125 1.00 96.88 79 TRP A O 1
#